Protein AF-A0A377CDH8-F1 (afdb_monomer_lite)

Structure (mmCIF, N/CA/C/O backbone):
data_AF-A0A377CDH8-F1
#
_entry.id   AF-A0A377CDH8-F1
#
loop_
_atom_site.group_PDB
_atom_site.id
_atom_site.type_symbol
_atom_site.label_atom_id
_atom_site.label_alt_id
_atom_site.label_comp_id
_atom_site.label_asym_id
_atom_site.label_entity_id
_atom_site.label_seq_id
_atom_site.pdbx_PDB_ins_code
_atom_site.Cartn_x
_atom_site.Cartn_y
_atom_site.Cartn_z
_atom_site.occupancy
_atom_site.B_iso_or_equiv
_atom_site.auth_seq_id
_atom_site.auth_comp_id
_atom_site.auth_asym_id
_atom_site.auth_atom_id
_atom_site.pdbx_PDB_model_num
ATOM 1 N N . MET A 1 1 ? 9.042 12.728 -17.027 1.00 51.97 1 MET A N 1
ATOM 2 C CA . MET A 1 1 ? 8.557 11.765 -16.013 1.00 51.97 1 MET A CA 1
ATOM 3 C C . MET A 1 1 ? 9.374 10.493 -16.142 1.00 51.97 1 MET A C 1
ATOM 5 O O . MET A 1 1 ? 9.538 10.022 -17.259 1.00 51.97 1 MET A O 1
ATOM 9 N N . LYS A 1 2 ? 9.962 9.995 -15.051 1.00 74.38 2 LYS A N 1
ATOM 10 C CA . LYS A 1 2 ? 10.753 8.757 -15.078 1.00 74.38 2 LYS A CA 1
ATOM 11 C C . LYS A 1 2 ? 9.775 7.582 -15.047 1.00 74.38 2 LYS A C 1
ATOM 13 O O . LYS A 1 2 ? 8.901 7.569 -14.186 1.00 74.38 2 LYS A O 1
ATOM 18 N N . ALA A 1 3 ? 9.875 6.663 -16.005 1.00 83.12 3 ALA A N 1
ATOM 19 C CA . ALA A 1 3 ? 9.015 5.486 -16.032 1.00 83.12 3 ALA A CA 1
ATOM 20 C C . ALA A 1 3 ? 9.278 4.635 -14.783 1.00 83.12 3 ALA A C 1
ATOM 22 O O . ALA A 1 3 ? 10.437 4.387 -14.438 1.00 83.12 3 ALA A O 1
ATOM 23 N N . LEU A 1 4 ? 8.206 4.225 -14.106 1.00 87.12 4 LEU A N 1
ATOM 24 C CA . LEU A 1 4 ? 8.299 3.281 -13.003 1.00 87.12 4 LEU A CA 1
ATOM 25 C C . LEU A 1 4 ? 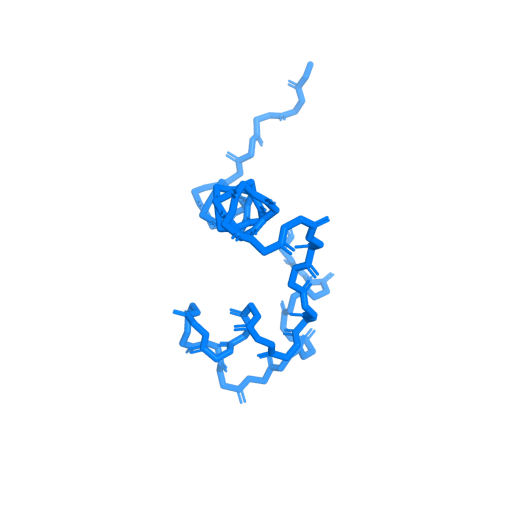8.658 1.905 -13.566 1.00 87.12 4 LEU A C 1
ATOM 27 O O . LEU A 1 4 ? 8.131 1.476 -14.593 1.00 87.12 4 LEU A O 1
ATOM 31 N N . THR A 1 5 ? 9.558 1.202 -12.890 1.00 90.44 5 THR A N 1
ATOM 32 C CA . THR A 1 5 ? 9.743 -0.230 -13.129 1.00 90.44 5 THR A CA 1
ATOM 33 C C . THR A 1 5 ? 8.453 -0.967 -12.773 1.00 90.44 5 THR A C 1
ATOM 35 O O . THR A 1 5 ? 7.677 -0.493 -11.941 1.00 90.44 5 THR A O 1
ATOM 38 N N . ALA A 1 6 ? 8.237 -2.155 -13.346 1.00 86.56 6 ALA A N 1
ATOM 39 C CA . ALA A 1 6 ? 7.050 -2.966 -13.054 1.00 86.56 6 ALA A CA 1
ATOM 40 C C . ALA A 1 6 ? 6.813 -3.125 -11.541 1.00 86.56 6 ALA A C 1
ATOM 42 O O . ALA A 1 6 ? 5.701 -2.953 -11.053 1.00 86.56 6 ALA A O 1
ATOM 43 N N . ARG A 1 7 ? 7.890 -3.318 -10.769 1.00 86.56 7 ARG A N 1
ATOM 44 C CA . ARG A 1 7 ? 7.776 -3.478 -9.321 1.00 86.56 7 ARG A CA 1
ATOM 45 C C . ARG A 1 7 ? 7.451 -2.183 -8.576 1.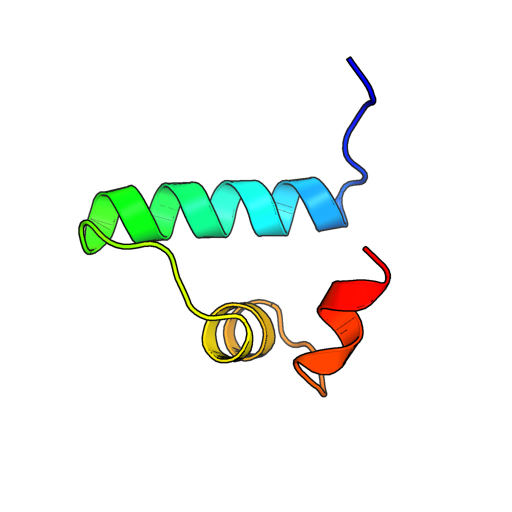00 86.56 7 ARG A C 1
ATOM 47 O O . ARG A 1 7 ? 6.737 -2.223 -7.579 1.00 86.56 7 ARG A O 1
ATOM 54 N N . GLN A 1 8 ? 7.961 -1.041 -9.035 1.00 89.62 8 GLN A N 1
ATOM 55 C CA . GLN A 1 8 ? 7.562 0.259 -8.486 1.00 89.62 8 GLN A CA 1
ATOM 56 C C . GLN A 1 8 ? 6.090 0.561 -8.79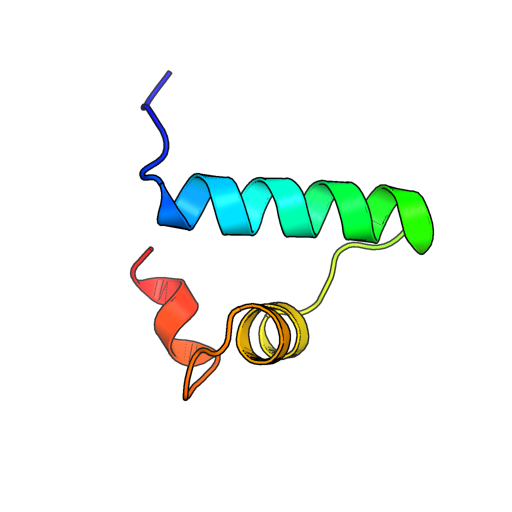5 1.00 89.62 8 GLN A C 1
AT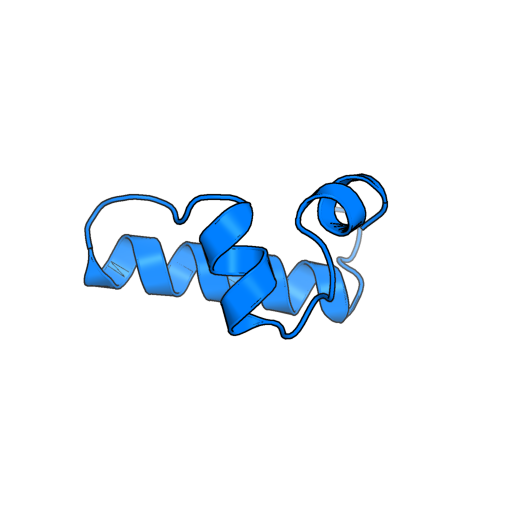OM 58 O O . GLN A 1 8 ? 5.398 1.127 -7.952 1.00 89.62 8 GLN A O 1
ATOM 63 N N . GLN A 1 9 ? 5.609 0.155 -9.974 1.00 91.62 9 GLN A N 1
ATOM 64 C CA . GLN A 1 9 ? 4.211 0.302 -10.367 1.00 91.62 9 GLN A CA 1
ATOM 65 C C . GLN A 1 9 ? 3.290 -0.505 -9.440 1.00 91.62 9 GLN A C 1
ATOM 67 O O . GLN A 1 9 ? 2.345 0.053 -8.895 1.00 91.62 9 GLN A O 1
ATOM 72 N N . GLU A 1 10 ? 3.633 -1.762 -9.143 1.00 90.94 10 GLU A N 1
ATOM 73 C CA . GLU A 1 10 ? 2.889 -2.589 -8.179 1.00 9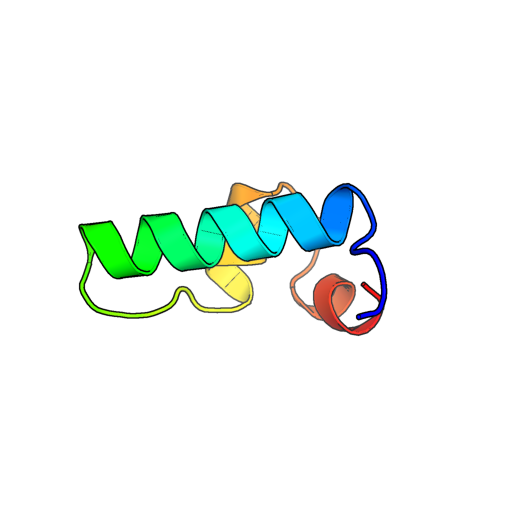0.94 10 GLU A CA 1
ATOM 74 C C . GLU A 1 10 ? 2.813 -1.957 -6.778 1.00 90.94 10 GLU A C 1
ATOM 76 O O . GLU A 1 10 ? 1.767 -1.990 -6.131 1.00 90.94 10 GLU A O 1
ATOM 81 N N . VAL A 1 11 ? 3.912 -1.358 -6.297 1.00 91.25 11 VAL A N 1
ATOM 82 C CA . VAL A 1 11 ? 3.920 -0.632 -5.014 1.00 91.25 11 VAL A CA 1
ATOM 83 C C . VAL A 1 11 ? 2.997 0.585 -5.080 1.00 91.25 11 VAL A C 1
ATOM 85 O O . VAL A 1 11 ? 2.244 0.836 -4.141 1.00 91.25 11 VAL A O 1
ATOM 88 N N . PHE A 1 12 ? 3.044 1.338 -6.178 1.00 92.94 12 PHE A N 1
ATOM 89 C CA . PHE A 1 12 ? 2.222 2.529 -6.363 1.00 92.94 12 PHE A CA 1
ATOM 90 C C . PHE A 1 12 ? 0.726 2.203 -6.420 1.00 92.94 12 PHE A C 1
ATOM 92 O O . PHE A 1 12 ? -0.071 2.880 -5.766 1.00 92.94 12 PHE A O 1
ATOM 99 N N . ASP A 1 13 ? 0.348 1.157 -7.152 1.00 93.94 13 ASP A N 1
ATOM 100 C CA . ASP A 1 13 ? -1.041 0.710 -7.244 1.00 93.94 13 ASP A CA 1
ATOM 101 C C . ASP A 1 13 ? -1.545 0.218 -5.882 1.00 93.94 13 ASP A C 1
ATOM 103 O O . ASP A 1 13 ? -2.601 0.651 -5.425 1.00 93.94 13 ASP A O 1
ATOM 107 N N . LEU A 1 14 ? -0.731 -0.545 -5.145 1.00 93.75 14 LEU A N 1
ATOM 108 C CA . LEU A 1 14 ? -1.079 -0.990 -3.796 1.00 93.75 14 LEU A CA 1
ATOM 109 C C . LEU A 1 14 ? -1.287 0.172 -2.813 1.00 93.75 14 LEU A C 1
ATOM 111 O O . LEU A 1 14 ? -2.205 0.125 -1.994 1.00 93.75 14 LEU A O 1
ATOM 115 N N . ILE A 1 15 ? -0.453 1.216 -2.874 1.00 94.50 15 ILE A N 1
ATOM 116 C CA . ILE A 1 15 ? -0.627 2.407 -2.032 1.00 94.50 15 ILE A CA 1
ATOM 117 C C . ILE A 1 15 ? -1.950 3.100 -2.370 1.00 94.50 15 ILE A C 1
ATOM 119 O O . ILE A 1 15 ? -2.700 3.450 -1.460 1.00 94.50 15 ILE A O 1
ATOM 123 N N . ARG A 1 16 ? -2.253 3.277 -3.661 1.00 95.56 16 ARG A N 1
ATOM 124 C CA . ARG A 1 16 ? -3.483 3.942 -4.113 1.00 95.56 16 ARG A CA 1
ATOM 125 C C . ARG A 1 16 ? -4.731 3.178 -3.686 1.00 95.56 16 ARG A C 1
ATOM 127 O O . ARG A 1 16 ? -5.670 3.783 -3.166 1.00 95.56 16 ARG A O 1
ATOM 134 N N . ASP A 1 17 ? -4.720 1.863 -3.863 1.00 95.62 17 ASP A N 1
ATOM 135 C CA . ASP A 1 17 ? -5.833 0.994 -3.491 1.00 95.62 17 ASP A CA 1
ATOM 136 C C . ASP A 1 17 ? -6.059 1.004 -1.983 1.00 95.62 17 ASP A C 1
ATOM 138 O O . ASP A 1 17 ? -7.197 1.089 -1.523 1.00 95.62 17 ASP A O 1
ATOM 142 N N . HIS A 1 18 ? -4.978 0.966 -1.202 1.00 95.69 18 HIS A N 1
ATOM 143 C CA . HIS A 1 18 ? -5.076 0.972 0.249 1.00 95.69 18 HIS A CA 1
ATOM 144 C C . HIS A 1 18 ? -5.619 2.307 0.772 1.00 95.69 18 HIS A C 1
ATOM 146 O O . HIS A 1 18 ? -6.558 2.293 1.562 1.00 95.69 18 HIS A O 1
ATOM 152 N N . ILE A 1 19 ? -5.137 3.444 0.253 1.00 96.38 19 ILE A N 1
ATOM 153 C CA . ILE A 1 19 ? -5.695 4.768 0.581 1.00 96.38 19 ILE A CA 1
ATOM 154 C C . ILE A 1 19 ? -7.185 4.827 0.234 1.00 96.38 19 ILE A C 1
ATOM 156 O O . ILE A 1 19 ? -7.978 5.327 1.026 1.00 96.38 19 ILE A O 1
ATOM 160 N N . SER A 1 20 ? -7.579 4.289 -0.922 1.00 96.81 20 SER A N 1
ATOM 161 C CA . SER A 1 20 ? -8.981 4.296 -1.358 1.00 96.81 20 SER A CA 1
ATOM 162 C C . SER A 1 20 ? -9.887 3.449 -0.457 1.00 96.81 20 SER A C 1
ATOM 164 O O . SER A 1 20 ? -11.070 3.746 -0.331 1.00 96.81 20 SER A O 1
ATOM 166 N N . GLN A 1 21 ? -9.345 2.406 0.179 1.00 95.00 21 GLN A N 1
ATOM 167 C CA . GLN A 1 21 ? -10.098 1.492 1.043 1.00 95.00 21 GLN A CA 1
ATOM 168 C C . GLN A 1 21 ? -10.125 1.928 2.513 1.00 95.00 21 GLN A C 1
ATOM 170 O O . GLN A 1 21 ? -11.150 1.777 3.172 1.00 95.00 21 GLN A O 1
ATOM 175 N N . THR A 1 22 ? -9.009 2.431 3.047 1.00 95.12 22 THR A N 1
ATOM 176 C CA . THR A 1 22 ? -8.840 2.698 4.488 1.00 95.12 22 THR A CA 1
ATOM 177 C C . THR A 1 22 ? -8.761 4.186 4.824 1.00 95.12 22 THR A C 1
ATOM 179 O O . THR A 1 22 ? -8.833 4.554 5.995 1.00 95.12 22 THR A O 1
ATOM 182 N N . GLY A 1 23 ? -8.591 5.050 3.819 1.00 96.06 23 GLY A N 1
ATOM 183 C CA . GLY A 1 23 ? -8.335 6.480 3.991 1.00 96.06 23 GLY A CA 1
ATOM 184 C C . GLY A 1 23 ? -6.898 6.816 4.404 1.00 96.06 23 GLY A C 1
ATOM 185 O O . GLY A 1 23 ? -6.573 7.993 4.548 1.00 96.06 23 GLY A O 1
ATOM 186 N N . MET A 1 24 ? -6.023 5.819 4.581 1.00 94.75 24 MET A N 1
ATOM 187 C CA . MET A 1 24 ? -4.625 6.009 4.981 1.00 94.75 24 MET A CA 1
ATOM 188 C C . MET A 1 24 ? -3.674 5.184 4.101 1.00 94.75 24 MET A C 1
ATOM 190 O O . MET A 1 24 ? -4.080 4.163 3.555 1.00 94.75 24 MET A O 1
ATOM 194 N N . PRO A 1 25 ? -2.411 5.603 3.911 1.00 95.94 25 PRO A N 1
ATOM 195 C CA . PRO A 1 25 ? -1.428 4.806 3.184 1.00 95.94 25 PRO A CA 1
ATOM 196 C C . PRO A 1 25 ? -0.962 3.595 4.011 1.00 95.94 25 PRO A C 1
ATOM 198 O O . PRO A 1 25 ? -0.911 3.679 5.239 1.00 95.94 25 PRO A O 1
ATOM 201 N N . PRO A 1 26 ? -0.557 2.491 3.360 1.00 94.69 26 PRO A N 1
ATOM 202 C CA . PRO A 1 26 ? -0.058 1.320 4.060 1.00 94.69 26 PRO A CA 1
ATOM 203 C C . PRO A 1 26 ? 1.359 1.572 4.583 1.00 94.69 26 PRO A C 1
ATOM 205 O O . PRO A 1 26 ? 2.164 2.293 3.983 1.00 94.69 26 PRO A O 1
ATOM 208 N N . THR A 1 27 ? 1.707 0.917 5.682 1.00 93.31 27 THR A N 1
ATOM 209 C CA . THR A 1 27 ? 3.070 0.888 6.203 1.00 93.31 27 THR A CA 1
ATOM 210 C C . THR A 1 27 ? 3.978 0.045 5.314 1.00 93.31 27 THR A C 1
ATOM 212 O O . THR A 1 27 ? 3.572 -0.872 4.599 1.00 93.31 27 THR A O 1
ATOM 215 N N . ARG A 1 28 ? 5.284 0.280 5.423 1.00 89.25 28 ARG A N 1
ATOM 216 C CA . ARG A 1 28 ? 6.293 -0.522 4.719 1.00 89.25 28 ARG A CA 1
ATOM 217 C C . ARG A 1 28 ? 6.241 -2.011 5.074 1.00 89.25 28 ARG A C 1
ATOM 219 O O . ARG A 1 28 ? 6.611 -2.836 4.243 1.00 89.25 28 ARG A O 1
ATOM 226 N N . ALA A 1 29 ? 5.814 -2.355 6.290 1.00 88.56 29 ALA A N 1
ATOM 227 C CA . ALA A 1 29 ? 5.650 -3.743 6.710 1.00 88.56 29 ALA A CA 1
ATOM 228 C C . ALA A 1 29 ? 4.480 -4.411 5.975 1.00 88.56 29 ALA A C 1
ATOM 230 O O . ALA A 1 29 ? 4.640 -5.511 5.451 1.00 88.56 29 ALA A O 1
ATOM 231 N N . GLU A 1 30 ? 3.353 -3.714 5.850 1.00 89.69 30 GLU A N 1
ATOM 232 C CA . GLU A 1 30 ? 2.170 -4.205 5.136 1.00 89.69 30 GLU A CA 1
ATOM 233 C C . GLU A 1 30 ? 2.430 -4.341 3.635 1.00 89.69 30 GLU A C 1
ATOM 235 O O . GLU A 1 30 ? 2.100 -5.368 3.042 1.00 89.69 30 GLU A O 1
ATOM 240 N N . ILE A 1 31 ? 3.109 -3.360 3.027 1.00 90.69 31 ILE A N 1
ATOM 241 C CA . ILE A 1 31 ? 3.551 -3.445 1.626 1.00 90.69 31 ILE A CA 1
ATOM 242 C C . ILE A 1 31 ? 4.444 -4.681 1.437 1.00 90.69 31 ILE A C 1
ATOM 244 O O . ILE A 1 31 ? 4.290 -5.432 0.472 1.00 90.69 31 ILE A O 1
ATOM 248 N N . ALA A 1 32 ? 5.371 -4.923 2.369 1.00 87.25 32 ALA A N 1
ATOM 249 C CA . ALA A 1 32 ? 6.277 -6.061 2.301 1.00 87.25 32 ALA A CA 1
ATOM 250 C C . ALA A 1 32 ? 5.553 -7.406 2.412 1.00 87.25 32 ALA A C 1
ATOM 252 O O . ALA A 1 32 ? 5.832 -8.303 1.617 1.00 87.25 32 ALA A O 1
ATOM 253 N N . GLN A 1 33 ? 4.607 -7.529 3.345 1.00 87.00 33 GLN A N 1
ATOM 254 C CA . GLN A 1 33 ? 3.781 -8.726 3.496 1.00 87.00 33 GLN A CA 1
ATOM 255 C C . GLN A 1 33 ? 2.938 -8.990 2.246 1.00 87.00 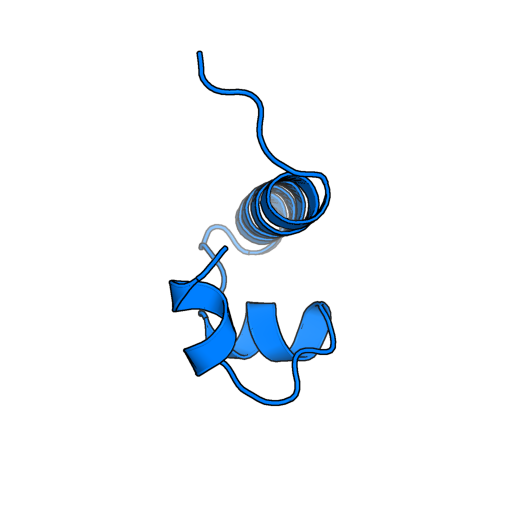33 GLN A C 1
ATOM 257 O O . GLN A 1 33 ? 2.930 -10.107 1.734 1.00 87.00 33 GLN A O 1
ATOM 262 N N . ARG A 1 34 ? 2.271 -7.960 1.720 1.00 86.31 34 ARG A N 1
ATOM 263 C CA . ARG A 1 34 ? 1.305 -8.101 0.623 1.00 86.31 34 ARG A CA 1
ATOM 264 C C . ARG A 1 34 ? 1.961 -8.367 -0.728 1.00 86.31 34 ARG A C 1
ATOM 266 O O . ARG A 1 34 ? 1.407 -9.096 -1.541 1.00 86.31 34 ARG A O 1
ATOM 273 N N . LEU A 1 35 ? 3.164 -7.839 -0.940 1.00 86.12 35 LEU A N 1
ATOM 274 C CA . LEU A 1 35 ? 3.955 -8.091 -2.144 1.00 86.12 35 LEU A CA 1
ATOM 275 C C . LEU A 1 35 ? 4.925 -9.286 -2.000 1.00 86.12 35 LEU A C 1
ATOM 277 O O . LEU A 1 35 ? 5.725 -9.535 -2.905 1.00 86.12 35 LEU A O 1
ATOM 281 N N . GLY A 1 36 ? 4.895 -10.024 -0.883 1.00 81.62 36 GLY A N 1
ATOM 282 C CA . GLY A 1 36 ? 5.705 -11.235 -0.676 1.00 81.62 36 GLY A CA 1
ATOM 283 C C . GLY A 1 36 ? 7.206 -10.983 -0.478 1.00 81.62 36 GLY A C 1
ATOM 284 O O . GLY A 1 36 ? 8.040 -11.860 -0.716 1.00 81.62 36 GLY A O 1
ATOM 285 N N . PHE A 1 37 ? 7.596 -9.780 -0.055 1.00 76.00 37 PHE A N 1
ATOM 286 C CA . PHE A 1 37 ? 8.990 -9.481 0.244 1.00 76.00 37 PHE A CA 1
ATOM 287 C C . PHE A 1 37 ? 9.414 -10.143 1.558 1.00 76.00 37 PHE A C 1
ATOM 289 O O . PHE A 1 37 ? 8.842 -9.877 2.608 1.00 76.00 37 PHE A O 1
ATOM 296 N N . ARG A 1 38 ? 10.515 -10.914 1.545 1.00 65.69 38 ARG A N 1
ATOM 297 C CA . ARG A 1 38 ? 11.050 -11.542 2.777 1.00 65.69 38 ARG A CA 1
ATOM 298 C C . ARG A 1 38 ? 11.501 -10.544 3.865 1.00 65.69 38 ARG A C 1
ATOM 300 O O . ARG A 1 38 ? 11.862 -10.970 4.951 1.00 65.69 38 ARG A O 1
ATOM 307 N N . SER A 1 39 ? 11.574 -9.240 3.572 1.00 62.62 39 SER A N 1
ATOM 308 C CA . SER A 1 39 ? 11.917 -8.199 4.554 1.00 62.62 39 SER A CA 1
ATOM 309 C C . SER A 1 39 ? 11.452 -6.803 4.093 1.00 62.62 39 SER A C 1
ATOM 311 O O . SER A 1 39 ? 11.698 -6.457 2.931 1.00 62.62 39 SER A O 1
ATOM 313 N N . PRO A 1 40 ? 10.886 -5.957 4.985 1.00 61.69 40 PRO A N 1
ATOM 314 C CA . PRO A 1 40 ? 10.490 -4.570 4.684 1.00 61.69 40 PRO A CA 1
ATOM 315 C C . PRO A 1 40 ? 11.646 -3.651 4.271 1.00 61.69 40 PRO A C 1
ATOM 317 O O . PRO A 1 40 ? 11.454 -2.614 3.624 1.00 61.69 40 PRO A O 1
ATOM 320 N N . THR A 1 41 ? 12.875 -4.026 4.628 1.00 66.50 41 THR A N 1
ATOM 321 C CA . THR A 1 41 ? 14.088 -3.286 4.263 1.00 66.50 41 THR A CA 1
ATOM 322 C C . THR A 1 41 ? 14.321 -3.289 2.752 1.00 66.50 41 THR A C 1
ATOM 324 O O . THR A 1 41 ? 14.900 -2.340 2.230 1.00 66.50 41 THR A O 1
ATOM 327 N N . ARG A 1 42 ? 13.800 -4.290 2.025 1.00 66.12 42 ARG A N 1
ATOM 328 C CA . ARG A 1 42 ? 13.986 -4.433 0.572 1.00 66.12 42 ARG A CA 1
ATOM 329 C C . ARG A 1 42 ? 13.283 -3.349 -0.256 1.00 66.12 42 ARG A C 1
ATOM 331 O O . ARG A 1 42 ? 13.652 -3.143 -1.403 1.00 66.12 42 ARG A O 1
ATOM 338 N N . LEU A 1 43 ? 12.343 -2.614 0.344 1.00 61.97 43 LEU A N 1
ATOM 339 C CA . LEU A 1 43 ? 11.683 -1.457 -0.272 1.00 61.97 43 LEU A CA 1
ATOM 340 C C . LEU A 1 43 ? 12.611 -0.239 -0.442 1.00 61.97 43 LEU A C 1
ATOM 342 O O . LEU A 1 43 ? 12.209 0.732 -1.062 1.00 61.97 43 LEU A O 1
ATOM 346 N N . LYS A 1 44 ? 13.827 -0.252 0.130 1.00 61.19 44 LYS A N 1
ATOM 347 C CA . LYS A 1 44 ? 14.781 0.868 0.012 1.00 61.19 44 LYS A CA 1
ATOM 348 C C . LYS A 1 44 ? 15.489 0.939 -1.350 1.00 61.19 44 LYS A C 1
ATOM 350 O O . LYS A 1 44 ? 16.049 1.980 -1.661 1.00 61.19 44 LYS A O 1
ATOM 355 N N . ASN A 1 45 ? 15.478 -0.155 -2.118 1.00 56.59 45 ASN A N 1
ATOM 356 C CA . ASN A 1 45 ? 16.235 -0.301 -3.371 1.00 56.59 45 ASN A CA 1
ATOM 357 C C . ASN A 1 45 ? 15.327 -0.518 -4.595 1.00 56.59 45 ASN A C 1
ATOM 359 O O . ASN A 1 45 ? 15.784 -1.044 -5.609 1.00 56.59 45 ASN A O 1
ATOM 363 N N . ILE A 1 46 ? 14.045 -0.180 -4.472 1.00 56.53 46 ILE A N 1
ATOM 364 C CA . ILE A 1 46 ? 13.078 -0.152 -5.572 1.00 56.53 46 ILE A CA 1
ATOM 365 C C . ILE A 1 46 ? 12.760 1.306 -5.819 1.00 56.53 46 ILE A C 1
ATOM 367 O O . ILE A 1 46 ? 12.746 1.682 -7.001 1.00 56.53 46 ILE A O 1
#

Secondary structure (DSSP, 8-state):
-PPPPHHHHHHHHHHHHHHHHHSSPPPHHHHHHHTT-S-GGGGGG-

Organism: Escherichia coli (NCBI:txid562)

pLDDT: mean 84.02, std 13.17, range [51.97, 96.81]

InterPro domains:
  IPR006199 LexA repressor, DNA-binding domain [PF01726] (1-42)
  IPR036388 Winged helix-like DNA-binding domain superfamily [G3DSA:1.10.10.10] (1-46)
  IPR036390 Winged helix DNA-binding domain superfamily [SSF46785] (3-43)

Radius of gyration: 10.75 Å; chains: 1; bounding box: 26×23×23 Å

Sequence (46 aa):
MKALTARQQEVFDLIRDHISQTGMPPTRAEIAQRLGFRSPTRLKNI

Foldseek 3Di:
DDDDDPVSVVLVVQQVVCCVVPVHGDDLVVSCVVVVNPDSVVVVPD